Protein AF-A0A5D0R362-F1 (afdb_monomer)

Nearest PDB structures (foldseek):
  8xl2-assembly1_C  TM=5.026E-01  e=6.167E-01  Homo sapiens
  8xl2-assembly1_B  TM=5.026E-01  e=6.167E-01  Homo sapiens
  8xl0-assembly1_E  TM=4.938E-01  e=5.847E-01  Homo sapiens
  8xl0-assembly1_A  TM=4.938E-01  e=5.847E-01  Homo sapiens
  8xl0-assembly1_F  TM=3.243E-01  e=8.964E-01  Homo sapiens

Mean predicted aligned error: 9.36 Å

Organism: NCBI:txid291187

Foldseek 3Di:
DDDDDDDDDDDDPPPPPPPPPPVPVPQPLQAAKWAWDFKFFDPDWDQQVVPVDTGRTCCVRPVAQGGWMWHAHSVQKIKTFTQWDKQWEWEAEPNDTDIDIDTHGDGDMAMWGWDADPVRWIWTDGPNDTWIKHDPDSFKIKTKDKDKHKYFYAYPVRHTPDIDMDMTIIMTMITGD

Radius of gyration: 27.49 Å; Cα contacts (8 Å, |Δi|>4): 373; chains: 1; bounding box: 47×36×114 Å

Structure (mmCIF, N/CA/C/O backbone):
data_AF-A0A5D0R362-F1
#
_entry.id   AF-A0A5D0R362-F1
#
loop_
_atom_site.group_PDB
_atom_site.id
_atom_site.type_symbol
_atom_site.label_atom_id
_atom_site.label_alt_id
_atom_site.label_comp_id
_atom_site.label_asym_id
_atom_site.label_entity_id
_atom_site.label_seq_id
_atom_site.pdbx_PDB_ins_code
_atom_site.Cartn_x
_atom_site.Cartn_y
_atom_site.Cartn_z
_atom_site.occupancy
_atom_site.B_iso_or_equiv
_atom_site.auth_seq_id
_atom_site.auth_comp_id
_atom_site.auth_asym_id
_atom_site.auth_atom_id
_atom_site.pdbx_PDB_model_num
ATOM 1 N N . MET A 1 1 ? -4.034 12.454 86.851 1.00 38.00 1 MET A N 1
ATOM 2 C CA . MET A 1 1 ? -4.979 11.838 85.893 1.00 38.00 1 MET A CA 1
ATOM 3 C C . MET A 1 1 ? -5.547 12.953 85.019 1.00 38.00 1 MET A C 1
ATOM 5 O O . MET A 1 1 ? -6.266 13.801 85.533 1.00 38.00 1 MET A O 1
ATOM 9 N N . ARG A 1 2 ? -5.113 13.051 83.754 1.00 41.38 2 ARG A N 1
ATOM 10 C CA . ARG A 1 2 ? -5.553 14.090 82.803 1.00 41.38 2 ARG A CA 1
ATOM 11 C C . ARG A 1 2 ? -6.920 13.699 82.230 1.00 41.38 2 ARG A C 1
ATOM 13 O O . ARG A 1 2 ? -7.069 12.583 81.747 1.00 41.38 2 ARG A O 1
ATOM 20 N N . LYS A 1 3 ? -7.901 14.602 82.313 1.00 45.12 3 LYS A N 1
ATOM 21 C CA . LYS A 1 3 ? -9.240 14.430 81.733 1.00 45.12 3 LYS A CA 1
ATOM 22 C C . LYS A 1 3 ? -9.184 14.778 80.242 1.00 45.12 3 LYS A C 1
ATOM 24 O O . LYS A 1 3 ? -8.813 15.893 79.893 1.00 45.12 3 LYS A O 1
ATOM 29 N N . ILE A 1 4 ? -9.520 13.808 79.398 1.00 56.78 4 ILE A N 1
ATOM 30 C CA . ILE A 1 4 ? -9.772 13.976 77.963 1.00 56.78 4 ILE A CA 1
ATOM 31 C C . ILE A 1 4 ? -11.167 14.594 77.829 1.00 56.78 4 ILE A C 1
ATOM 33 O O . ILE A 1 4 ? -12.130 14.030 78.345 1.00 56.78 4 ILE A O 1
ATOM 37 N N . VAL A 1 5 ? -11.270 15.753 77.175 1.00 59.88 5 VAL A N 1
ATOM 38 C CA . VAL A 1 5 ? -12.550 16.368 76.798 1.00 59.88 5 VAL A CA 1
ATOM 39 C C . VAL A 1 5 ? -12.654 16.326 75.280 1.00 59.88 5 VAL A C 1
ATOM 41 O O . VAL A 1 5 ? -11.841 16.903 74.564 1.00 59.88 5 VAL A O 1
ATOM 44 N N . LEU A 1 6 ? -13.642 15.556 74.841 1.00 56.44 6 LEU A N 1
ATOM 45 C CA . LEU A 1 6 ? -14.102 15.343 73.479 1.00 56.44 6 LEU A CA 1
ATOM 46 C C . LEU A 1 6 ? -15.090 16.460 73.096 1.00 56.44 6 LEU A C 1
ATOM 48 O O . LEU A 1 6 ? -15.855 16.886 73.961 1.00 56.44 6 LEU A O 1
ATOM 52 N N . SER A 1 7 ? -15.122 16.819 71.805 1.00 53.25 7 SER A N 1
ATOM 53 C CA . SER A 1 7 ? -16.259 17.385 71.042 1.00 53.25 7 SER A CA 1
ATOM 54 C C . SER A 1 7 ? -15.968 18.740 70.380 1.00 53.25 7 SER A C 1
ATOM 56 O O . SER A 1 7 ? -15.733 19.729 71.068 1.00 53.25 7 SER A O 1
ATOM 58 N N . LEU A 1 8 ? -16.053 18.793 69.041 1.00 54.53 8 LEU A N 1
ATOM 59 C CA . LEU A 1 8 ? -17.210 19.348 68.308 1.00 54.53 8 LEU A CA 1
ATOM 60 C C . LEU A 1 8 ? -16.789 19.883 66.913 1.00 54.53 8 LEU A C 1
ATOM 62 O O . LEU A 1 8 ? -16.101 20.888 66.815 1.00 54.53 8 LEU A O 1
ATOM 66 N N . PHE A 1 9 ? -17.281 19.212 65.858 1.00 50.88 9 PHE A N 1
ATOM 67 C CA . PHE A 1 9 ? -17.920 19.823 64.674 1.00 50.88 9 PHE A CA 1
ATOM 68 C C . PHE A 1 9 ? -17.097 20.730 63.732 1.00 50.88 9 PHE A C 1
ATOM 70 O O . PHE A 1 9 ? -16.822 21.879 64.050 1.00 50.88 9 PHE A O 1
ATOM 77 N N . CYS A 1 10 ? -16.866 20.266 62.496 1.00 58.03 10 CYS A N 1
ATOM 78 C CA . CYS A 1 10 ? -17.474 20.891 61.309 1.00 58.03 10 CYS A CA 1
ATOM 79 C C . CYS A 1 10 ? -17.296 19.988 60.072 1.00 58.03 10 CYS A C 1
ATOM 81 O O . CYS A 1 10 ? -16.184 19.787 59.586 1.00 58.03 10 CYS A O 1
ATOM 83 N N . LEU A 1 11 ? -18.409 19.428 59.593 1.00 58.66 11 LEU A N 1
ATOM 84 C CA . LEU A 1 11 ? -18.552 18.824 58.269 1.00 58.66 11 LEU A CA 1
ATOM 85 C C . LEU A 1 11 ? -18.580 19.944 57.223 1.00 58.66 11 LEU A C 1
ATOM 87 O O . LEU A 1 11 ? -19.499 20.753 57.260 1.00 58.66 11 LEU A O 1
ATOM 91 N N . CYS A 1 12 ? -17.677 19.904 56.243 1.00 57.19 12 CYS A N 1
ATOM 92 C CA . CYS A 1 12 ? -17.870 20.549 54.941 1.00 57.19 12 CYS A CA 1
ATOM 93 C C . CYS A 1 12 ? -17.306 19.634 53.843 1.00 57.19 12 CYS A C 1
ATOM 95 O O . CYS A 1 12 ? -16.235 19.879 53.296 1.00 57.19 12 CYS A O 1
ATOM 97 N N . MET A 1 13 ? -18.026 18.550 53.544 1.00 53.19 13 MET A N 1
ATOM 98 C CA . MET A 1 13 ? -17.878 17.824 52.282 1.00 53.19 13 MET A CA 1
ATOM 99 C C . MET A 1 13 ? -18.628 18.629 51.214 1.00 53.19 13 MET A C 1
ATOM 101 O O . MET A 1 13 ? -19.844 18.500 51.079 1.00 53.19 13 MET A O 1
ATOM 105 N N . LEU A 1 14 ? -17.926 19.494 50.484 1.00 57.31 14 LEU A N 1
ATOM 106 C CA . LEU A 1 14 ? -18.438 20.051 49.232 1.00 57.31 14 LEU A CA 1
ATOM 107 C C . LEU A 1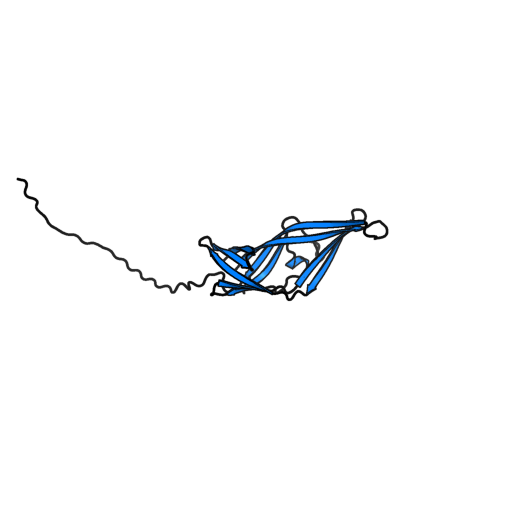 14 ? -18.325 18.959 48.161 1.00 57.31 14 LEU A C 1
ATOM 109 O O . LEU A 1 14 ? -17.336 18.881 47.441 1.00 57.31 14 LEU A O 1
ATOM 113 N N . SER A 1 15 ? -19.327 18.080 48.099 1.00 48.19 15 SER A N 1
ATOM 114 C CA . SER A 1 15 ? -19.536 17.199 46.950 1.00 48.19 15 SER A CA 1
ATOM 115 C C . SER A 1 15 ? -20.151 18.032 45.832 1.00 48.19 15 SER A C 1
ATOM 117 O O . SER A 1 15 ? -21.368 18.196 45.775 1.00 48.19 15 SER A O 1
ATOM 119 N N . CYS A 1 16 ? -19.314 18.578 44.955 1.00 54.69 16 CYS A N 1
ATOM 120 C CA . CYS A 1 16 ? -19.768 19.007 43.641 1.00 54.69 16 CYS A CA 1
ATOM 121 C C . CYS A 1 16 ? -19.910 17.741 42.786 1.00 54.69 16 CYS A C 1
ATOM 123 O O . CYS A 1 16 ? -18.950 17.293 42.167 1.00 54.69 16 CYS A O 1
ATOM 125 N N . SER A 1 17 ? -21.089 17.118 42.831 1.00 56.31 17 SER A N 1
ATOM 126 C CA . SER A 1 17 ? -21.523 16.195 41.781 1.00 56.31 17 SER A CA 1
ATOM 127 C C . SER A 1 17 ? -21.977 17.077 40.623 1.00 56.31 17 SER A C 1
ATOM 129 O O . SER A 1 17 ? -23.099 17.576 40.595 1.00 56.31 17 SER A O 1
ATOM 131 N N . SER A 1 18 ? -21.038 17.365 39.731 1.00 52.97 18 SER A N 1
ATOM 132 C CA . SER A 1 18 ? -21.364 17.706 38.355 1.00 52.97 18 SER A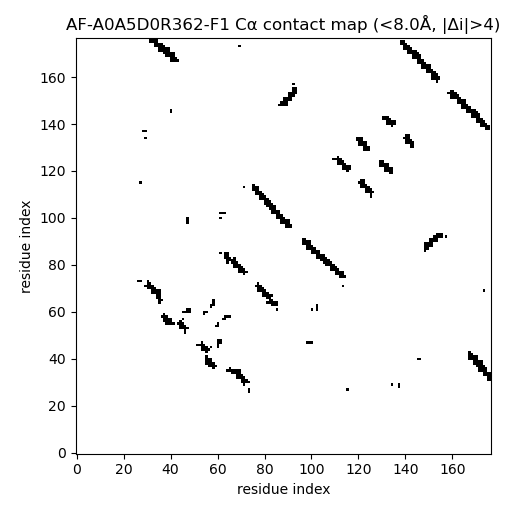 CA 1
ATOM 133 C C . SER A 1 18 ? -21.360 16.381 37.602 1.00 52.97 18 SER A C 1
ATOM 135 O O . SER A 1 18 ? -20.343 16.004 37.027 1.00 52.97 18 SER A O 1
ATOM 137 N N . ASP A 1 19 ? -22.468 15.639 37.702 1.00 52.12 19 ASP A N 1
ATOM 138 C CA . ASP A 1 19 ? -22.806 14.582 36.741 1.00 52.12 19 ASP A CA 1
ATOM 139 C C . ASP A 1 19 ? -23.142 15.275 35.416 1.00 52.12 19 ASP A C 1
ATOM 141 O O . ASP A 1 19 ? -24.302 15.443 35.038 1.00 52.12 19 ASP A O 1
ATOM 145 N N . ASP A 1 20 ? -22.103 15.737 34.726 1.00 56.59 20 ASP A N 1
ATOM 146 C CA . ASP A 1 20 ? -22.187 15.992 33.299 1.00 56.59 20 ASP A CA 1
ATOM 147 C C . ASP A 1 20 ? -22.086 14.625 32.613 1.00 56.59 20 ASP A C 1
ATOM 149 O O . ASP A 1 20 ? -21.040 14.248 32.084 1.00 56.59 20 ASP A O 1
ATOM 153 N N . ASP A 1 21 ? -23.196 13.878 32.628 1.00 52.78 21 ASP A N 1
ATOM 154 C CA . ASP A 1 21 ? -23.459 12.769 31.705 1.00 52.78 21 ASP A CA 1
ATOM 155 C C . ASP A 1 21 ? -23.629 13.358 30.292 1.00 52.78 21 ASP A C 1
ATOM 157 O O . ASP A 1 21 ? -24.689 13.327 29.659 1.00 52.78 21 ASP A O 1
ATOM 161 N N . ALA A 1 22 ? -22.548 13.937 29.771 1.00 55.09 22 ALA A N 1
ATOM 162 C CA . ALA A 1 22 ? -22.325 13.908 28.348 1.00 55.09 22 ALA A CA 1
ATOM 163 C C . ALA A 1 22 ? -22.244 12.424 28.011 1.00 55.09 22 ALA A C 1
ATOM 165 O O . ALA A 1 22 ? -21.352 11.720 28.479 1.00 55.09 22 ALA A O 1
ATOM 166 N N . ASN A 1 23 ? -23.216 11.944 27.244 1.00 48.72 23 ASN A N 1
ATOM 167 C CA . ASN A 1 23 ? -23.171 10.638 26.616 1.00 48.72 23 ASN A CA 1
ATOM 168 C C . ASN A 1 23 ? -21.974 10.657 25.650 1.00 48.72 23 ASN A C 1
ATOM 170 O O . ASN A 1 23 ? -22.120 10.956 24.465 1.00 48.72 23 ASN A O 1
ATOM 174 N N . VAL A 1 24 ? -20.767 10.499 26.198 1.00 57.41 24 VAL A N 1
ATOM 175 C CA . VAL A 1 24 ? -19.538 10.341 25.441 1.00 57.41 24 VAL A CA 1
ATOM 176 C C . VAL A 1 24 ? -19.726 9.010 24.757 1.00 57.41 24 VAL A C 1
ATOM 178 O O . VAL A 1 24 ? -19.754 7.965 25.408 1.00 57.41 24 VAL A O 1
ATOM 181 N N . ASP A 1 25 ? -19.952 9.072 23.451 1.00 56.69 25 ASP A N 1
ATOM 182 C CA . ASP A 1 25 ? -20.007 7.894 22.613 1.00 56.69 25 ASP A CA 1
ATOM 183 C C . ASP A 1 25 ? -18.648 7.200 22.751 1.00 56.69 25 ASP A C 1
ATOM 185 O O . ASP A 1 25 ? -17.644 7.623 22.181 1.00 56.69 25 ASP A O 1
ATOM 189 N N . ASN A 1 26 ? -18.586 6.186 23.618 1.00 64.12 26 ASN A N 1
ATOM 190 C CA . ASN A 1 26 ? -17.357 5.4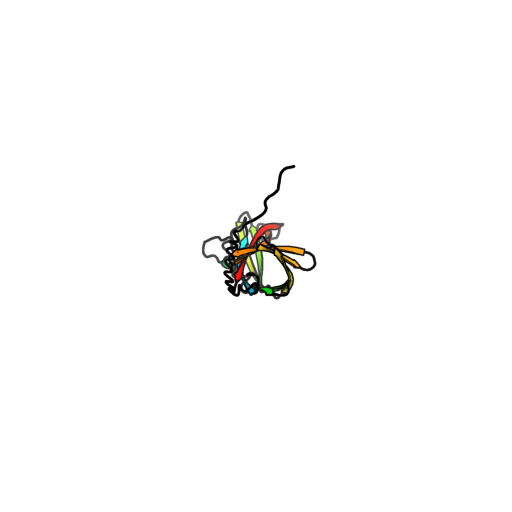70 23.955 1.00 64.12 26 ASN A CA 1
ATOM 191 C C . ASN A 1 26 ? -16.913 4.550 22.808 1.00 64.12 26 ASN A C 1
ATOM 193 O O . ASN A 1 26 ? -16.082 3.669 23.013 1.00 64.12 26 ASN A O 1
ATOM 197 N N . THR A 1 27 ? -17.479 4.709 21.609 1.00 72.75 27 THR A N 1
ATOM 198 C CA . THR A 1 27 ? -17.025 4.025 20.406 1.00 72.75 27 THR A CA 1
ATOM 199 C C . THR A 1 27 ? -15.611 4.491 20.064 1.00 72.75 27 THR A C 1
ATOM 201 O O . THR A 1 27 ? -15.414 5.684 19.810 1.00 72.75 27 THR A O 1
ATOM 204 N N . PRO A 1 28 ? -14.622 3.580 20.018 1.00 80.00 28 PRO A N 1
ATOM 205 C CA . PRO A 1 28 ? -13.292 3.894 19.520 1.00 80.00 28 PRO A CA 1
ATOM 206 C C . PRO A 1 28 ? -13.336 4.673 18.200 1.00 80.00 28 PRO A C 1
ATOM 208 O O . PRO A 1 28 ? -13.982 4.240 17.245 1.00 80.00 28 PRO A O 1
ATOM 211 N N . ALA A 1 29 ? -12.607 5.793 18.120 1.00 85.88 29 ALA A N 1
ATOM 212 C CA . ALA A 1 29 ? -12.569 6.652 16.929 1.00 85.88 29 ALA A CA 1
ATOM 213 C C . ALA A 1 29 ? -12.112 5.909 15.658 1.00 85.88 29 ALA A C 1
ATOM 215 O O . ALA A 1 29 ? -12.421 6.338 14.547 1.00 85.88 29 ALA A O 1
ATOM 216 N N . ILE A 1 30 ? -11.418 4.780 15.824 1.00 91.88 30 ILE A N 1
ATOM 217 C CA . ILE A 1 30 ? -10.969 3.907 14.741 1.00 91.88 30 ILE A CA 1
ATOM 218 C C . ILE A 1 30 ? -12.113 3.144 14.050 1.00 91.88 30 ILE A C 1
ATOM 220 O O . ILE A 1 30 ? -11.988 2.798 12.880 1.00 91.88 30 ILE A O 1
ATOM 224 N N . ILE A 1 31 ? -13.245 2.902 14.724 1.00 94.50 31 ILE A N 1
ATOM 225 C CA . ILE A 1 31 ? -14.370 2.151 14.141 1.00 94.50 31 ILE A CA 1
ATOM 226 C C . ILE A 1 31 ? -14.916 2.894 12.920 1.00 94.50 31 ILE A C 1
ATOM 228 O O . ILE A 1 31 ? -15.199 4.095 12.989 1.00 94.50 31 ILE A O 1
ATOM 232 N N . GLY A 1 32 ? -15.093 2.170 11.815 1.00 95.62 32 GLY A N 1
ATOM 233 C CA . GLY A 1 32 ? -15.601 2.702 10.553 1.00 95.62 32 GLY A CA 1
ATOM 234 C C . GLY A 1 32 ? -14.868 2.161 9.330 1.00 95.62 32 GLY A C 1
ATOM 235 O O . GLY A 1 32 ? -14.053 1.241 9.431 1.00 95.62 32 GLY A O 1
ATOM 236 N N . THR A 1 33 ? -15.179 2.757 8.180 1.00 97.56 33 THR A N 1
ATOM 237 C CA . THR A 1 33 ? -14.549 2.466 6.889 1.00 97.56 33 THR A CA 1
ATOM 238 C C . THR A 1 33 ? -13.510 3.532 6.577 1.00 97.56 33 THR A C 1
ATOM 240 O O . THR A 1 33 ? -13.769 4.729 6.699 1.00 97.56 33 THR A O 1
ATOM 243 N N . TRP A 1 34 ? -12.340 3.083 6.154 1.00 97.88 34 TRP A N 1
ATOM 244 C CA . TRP A 1 34 ? -11.186 3.901 5.827 1.00 97.88 34 TRP A CA 1
ATOM 245 C C . TRP A 1 34 ? -10.779 3.608 4.395 1.00 97.88 34 TRP A C 1
ATOM 247 O O . TRP A 1 34 ? -10.661 2.444 4.029 1.00 97.88 34 TRP A O 1
ATOM 257 N N . VAL A 1 35 ? -10.566 4.639 3.589 1.00 97.81 35 VAL A N 1
ATOM 258 C CA . VAL A 1 35 ? -10.147 4.505 2.188 1.00 97.81 35 VAL A CA 1
ATOM 259 C C . VAL A 1 35 ? -8.723 4.987 2.049 1.00 97.81 35 VAL A C 1
ATOM 261 O O . VAL A 1 35 ? -8.371 6.014 2.635 1.00 97.81 35 VAL A O 1
ATOM 264 N N . ILE A 1 36 ? -7.909 4.260 1.288 1.00 97.44 36 ILE A N 1
ATOM 265 C CA . ILE A 1 36 ? -6.535 4.685 1.037 1.00 97.44 36 ILE A CA 1
ATOM 266 C C . ILE A 1 36 ? -6.534 6.028 0.299 1.00 97.44 36 ILE A C 1
ATOM 268 O O . ILE A 1 36 ? -7.297 6.258 -0.639 1.00 97.44 36 ILE A O 1
ATOM 272 N N . SER A 1 37 ? -5.699 6.944 0.764 1.00 97.31 37 SER A N 1
ATOM 273 C CA . SER A 1 37 ? -5.502 8.253 0.145 1.00 97.31 37 SER A CA 1
ATOM 274 C C . SER A 1 37 ? -4.080 8.437 -0.362 1.00 97.31 37 SER A C 1
ATOM 276 O O . SER A 1 37 ? -3.870 9.201 -1.303 1.00 97.31 37 SER A O 1
ATOM 278 N N . GLN A 1 38 ? -3.109 7.768 0.264 1.00 97.69 38 GLN A N 1
ATOM 279 C CA . GLN A 1 38 ? -1.704 7.833 -0.120 1.00 97.69 38 GLN A CA 1
ATOM 280 C C . GLN A 1 38 ? -1.028 6.486 0.109 1.00 97.69 38 GLN A C 1
ATOM 282 O O . GLN A 1 38 ? -1.328 5.795 1.084 1.00 97.69 38 GLN A O 1
ATOM 287 N N . PHE A 1 39 ? -0.071 6.178 -0.755 1.00 97.81 39 PHE A N 1
ATOM 288 C CA . PHE A 1 39 ? 0.916 5.123 -0.572 1.00 97.81 39 PHE A CA 1
ATOM 289 C C . PHE A 1 39 ? 2.263 5.797 -0.792 1.00 97.81 39 PHE A C 1
ATOM 291 O O . PHE A 1 39 ? 2.689 5.986 -1.927 1.00 97.81 39 PHE A O 1
ATOM 298 N N . ASN A 1 40 ? 2.906 6.197 0.300 1.00 97.94 40 ASN A N 1
ATOM 299 C CA . ASN A 1 40 ? 4.159 6.937 0.258 1.00 97.94 40 ASN A CA 1
ATOM 300 C C . ASN A 1 40 ? 5.343 5.982 0.392 1.00 97.94 40 ASN A C 1
ATOM 302 O O . ASN A 1 40 ? 5.443 5.295 1.407 1.00 97.94 40 ASN A O 1
ATOM 306 N N . VAL A 1 41 ? 6.245 5.978 -0.584 1.00 97.25 41 VAL A N 1
ATOM 307 C CA . VAL A 1 41 ? 7.573 5.355 -0.468 1.00 97.25 41 VAL A CA 1
ATOM 308 C C . VAL A 1 41 ? 8.566 6.340 0.160 1.00 97.25 41 VAL A C 1
ATOM 310 O O . VAL A 1 41 ? 8.452 7.552 -0.030 1.00 97.25 41 VAL A O 1
ATOM 313 N N . GLU A 1 42 ? 9.504 5.868 0.980 1.00 92.75 42 GLU A N 1
ATOM 314 C CA . GLU A 1 42 ? 10.371 6.778 1.748 1.00 92.75 42 GLU A CA 1
ATOM 315 C C . GLU A 1 42 ? 11.599 7.274 0.975 1.00 92.75 42 GLU A C 1
ATOM 317 O O . GLU A 1 42 ? 11.955 8.447 1.092 1.00 92.75 42 GLU A O 1
ATOM 322 N N . ASN A 1 43 ? 12.245 6.405 0.191 1.00 88.88 43 ASN A N 1
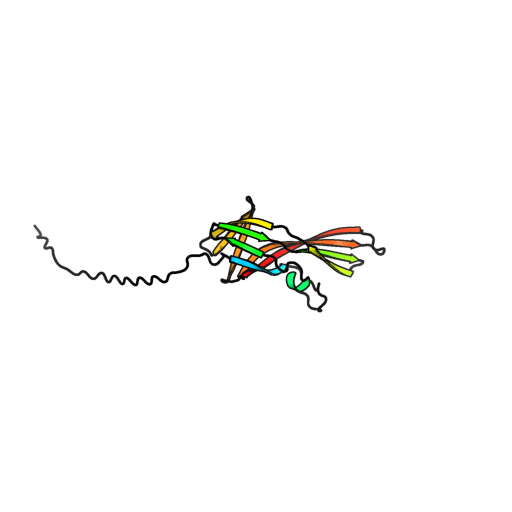ATOM 323 C CA . ASN A 1 43 ? 13.549 6.705 -0.423 1.00 88.88 43 ASN A CA 1
ATOM 324 C C . ASN A 1 43 ? 13.508 6.937 -1.937 1.00 88.88 43 ASN A C 1
ATOM 326 O O . ASN A 1 43 ? 14.517 7.357 -2.502 1.00 88.88 43 ASN A O 1
ATOM 330 N N . ASP A 1 44 ? 12.357 6.707 -2.566 1.00 91.50 44 ASP A N 1
ATOM 331 C CA . ASP A 1 44 ? 12.171 6.840 -4.006 1.00 91.50 44 ASP A CA 1
ATOM 332 C C . ASP A 1 44 ? 11.064 7.857 -4.311 1.00 91.50 44 ASP A C 1
ATOM 334 O O . ASP A 1 44 ? 10.110 8.023 -3.546 1.00 91.50 44 ASP A O 1
ATOM 338 N N . ALA A 1 45 ? 11.188 8.535 -5.446 1.00 94.50 45 ALA A N 1
ATOM 339 C CA . ALA A 1 45 ? 10.137 9.352 -6.031 1.00 94.50 45 ALA A CA 1
ATOM 340 C C . ALA A 1 45 ? 10.057 9.027 -7.522 1.00 94.50 45 ALA A C 1
ATOM 342 O O . ALA A 1 45 ? 11.074 8.750 -8.159 1.00 94.50 45 ALA A O 1
ATOM 343 N N . PHE A 1 46 ? 8.846 9.040 -8.063 1.00 94.69 46 PHE A N 1
ATOM 344 C CA . PHE A 1 46 ? 8.574 8.661 -9.441 1.00 94.69 46 PHE A CA 1
ATOM 345 C C . PHE A 1 46 ? 7.692 9.723 -10.095 1.00 94.69 46 PHE A C 1
ATOM 347 O O . PHE A 1 46 ? 6.873 10.331 -9.414 1.00 94.69 46 PHE A O 1
ATOM 354 N N . ASP A 1 47 ? 7.859 9.932 -11.398 1.00 95.75 47 ASP A N 1
ATOM 355 C CA . ASP A 1 47 ? 6.931 10.684 -12.257 1.00 95.75 47 ASP A CA 1
ATOM 356 C C . ASP A 1 47 ? 6.246 9.674 -13.190 1.00 95.75 47 ASP A C 1
ATOM 358 O O . ASP A 1 47 ? 6.604 9.521 -14.361 1.00 95.75 47 ASP A O 1
ATOM 362 N N . LEU A 1 48 ? 5.341 8.858 -12.636 1.00 95.69 48 LEU A N 1
ATOM 363 C CA . LEU A 1 48 ? 4.712 7.770 -13.404 1.00 95.69 48 LEU A CA 1
ATOM 364 C C . LEU A 1 48 ? 3.618 8.311 -14.332 1.00 95.69 48 LEU A C 1
ATOM 366 O O . LEU A 1 48 ? 3.401 7.783 -15.428 1.00 95.69 48 LEU A O 1
ATOM 370 N N . ASN A 1 49 ? 2.944 9.389 -13.929 1.00 96.00 49 ASN A N 1
ATOM 371 C CA . ASN A 1 49 ? 1.892 10.021 -14.723 1.00 96.00 49 ASN A CA 1
ATOM 372 C C . ASN A 1 49 ? 2.439 10.974 -15.812 1.00 96.00 49 ASN A C 1
ATOM 374 O O . ASN A 1 49 ? 1.661 11.406 -16.668 1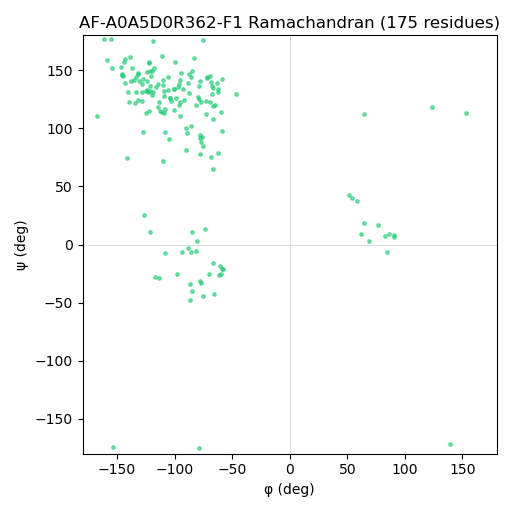.00 96.00 49 ASN A O 1
ATOM 378 N N . ASN A 1 50 ? 3.756 11.216 -15.851 1.00 94.44 50 ASN A N 1
ATOM 379 C CA . ASN A 1 50 ? 4.459 12.083 -16.801 1.00 94.44 50 ASN A CA 1
ATOM 380 C C . ASN A 1 50 ? 3.963 13.540 -16.778 1.00 94.44 50 ASN A C 1
ATOM 382 O O . ASN A 1 50 ? 3.860 14.187 -17.830 1.00 94.44 50 ASN A O 1
ATOM 386 N N . ASP A 1 51 ? 3.627 14.062 -15.597 1.00 96.50 51 ASP A N 1
ATOM 387 C CA . ASP A 1 51 ? 3.227 15.460 -15.419 1.00 96.50 51 ASP A CA 1
ATOM 388 C C . ASP A 1 51 ? 4.422 16.416 -15.223 1.00 96.50 51 ASP A C 1
ATOM 390 O O . ASP A 1 51 ? 4.257 17.643 -15.263 1.00 96.50 51 ASP A O 1
ATOM 394 N N . GLY A 1 52 ? 5.634 15.861 -15.109 1.00 95.75 52 GLY A N 1
ATOM 395 C CA . GLY A 1 52 ? 6.888 16.587 -14.940 1.00 95.75 52 GLY A CA 1
ATOM 396 C C . GLY A 1 52 ? 7.272 16.840 -13.482 1.00 95.75 52 GLY A C 1
ATOM 397 O O . GLY A 1 52 ? 8.235 17.576 -13.243 1.00 95.75 52 GLY A O 1
ATOM 398 N N . THR A 1 53 ? 6.534 16.282 -12.519 1.00 96.25 53 THR A N 1
ATOM 399 C CA . THR A 1 53 ? 6.807 16.387 -11.085 1.00 96.25 53 THR A CA 1
ATOM 400 C C . THR A 1 53 ? 6.905 15.003 -10.461 1.00 96.25 53 THR A C 1
ATOM 402 O O . THR A 1 53 ? 5.913 14.306 -10.314 1.00 96.25 53 THR A O 1
ATOM 405 N N . GLU A 1 54 ? 8.097 14.633 -10.000 1.00 96.31 54 GLU A N 1
ATOM 406 C CA . GLU A 1 54 ? 8.257 13.400 -9.231 1.00 96.31 54 GLU A CA 1
ATOM 407 C C . GLU A 1 54 ? 7.575 13.515 -7.857 1.00 96.31 54 GLU A C 1
ATOM 409 O O . GLU A 1 54 ? 7.679 14.534 -7.162 1.00 96.31 54 GLU A O 1
ATOM 414 N N . SER A 1 55 ? 6.922 12.435 -7.436 1.00 97.31 55 SER A N 1
ATOM 415 C CA . SER A 1 55 ? 6.295 12.297 -6.125 1.00 97.31 55 SER A CA 1
ATOM 416 C C . SER A 1 55 ? 6.584 10.922 -5.543 1.00 97.31 55 SER A C 1
ATOM 418 O O . SER A 1 55 ? 6.763 9.933 -6.251 1.00 97.31 55 SER A O 1
ATOM 420 N N . ASN A 1 56 ? 6.595 10.844 -4.220 1.00 97.44 56 ASN A N 1
ATOM 421 C CA . ASN A 1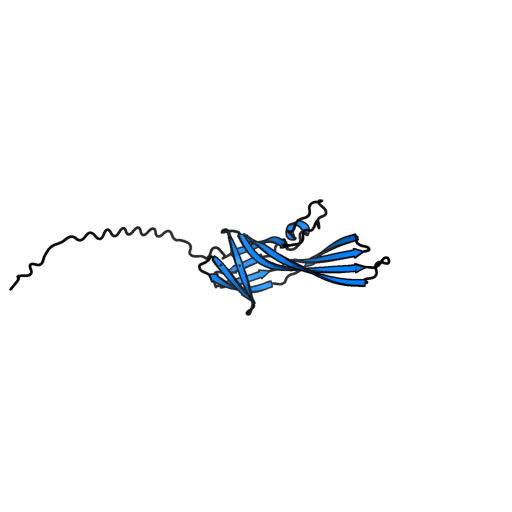 56 ? 6.722 9.580 -3.512 1.00 97.44 56 ASN A CA 1
ATOM 422 C C . ASN A 1 56 ? 5.366 8.904 -3.242 1.00 97.44 56 ASN A C 1
ATOM 424 O O . ASN A 1 56 ? 5.329 7.804 -2.697 1.00 97.44 56 ASN A O 1
ATOM 428 N N . ASN A 1 57 ? 4.251 9.545 -3.606 1.00 97.75 57 ASN A N 1
ATOM 429 C CA . ASN A 1 57 ? 2.912 8.995 -3.432 1.00 97.75 57 ASN A CA 1
ATOM 430 C C . ASN A 1 57 ? 2.468 8.194 -4.664 1.00 97.75 57 ASN A C 1
ATOM 432 O O . ASN A 1 57 ? 1.948 8.749 -5.633 1.00 97.75 57 ASN A O 1
ATOM 436 N N . LEU A 1 58 ? 2.560 6.869 -4.586 1.00 97.56 58 LEU A N 1
ATOM 437 C CA . LEU A 1 58 ? 2.204 5.969 -5.682 1.00 97.56 58 LEU A CA 1
ATOM 438 C C . LEU A 1 58 ? 0.730 6.072 -6.095 1.00 97.56 58 LEU A C 1
ATOM 440 O O . LEU A 1 58 ? 0.417 5.834 -7.259 1.00 97.56 58 LEU A O 1
ATOM 444 N N . VAL A 1 59 ? -0.179 6.474 -5.198 1.00 97.31 59 VAL A N 1
ATOM 445 C CA . VAL A 1 59 ? -1.601 6.669 -5.540 1.00 97.31 59 VAL A CA 1
ATOM 446 C C . VAL A 1 59 ? -1.776 7.827 -6.526 1.00 97.31 59 VAL A C 1
ATOM 448 O O . VAL A 1 59 ? -2.549 7.707 -7.474 1.00 97.31 59 VAL A O 1
ATOM 451 N N . SER A 1 60 ? -1.063 8.946 -6.330 1.00 96.94 60 SER A N 1
ATOM 452 C CA . SER A 1 60 ? -1.136 10.088 -7.257 1.00 96.94 60 SER A CA 1
ATOM 453 C C . SER A 1 60 ? -0.338 9.855 -8.535 1.00 96.94 60 SER A C 1
ATOM 455 O O . SER A 1 60 ? -0.751 10.319 -9.596 1.00 96.94 60 SER A O 1
ATOM 457 N N . GLU A 1 61 ? 0.770 9.121 -8.436 1.00 97.56 61 GLU A N 1
ATOM 458 C CA . GLU A 1 61 ? 1.648 8.854 -9.574 1.00 97.56 61 GLU A CA 1
ATOM 459 C C . GLU A 1 61 ? 1.080 7.815 -10.534 1.00 97.56 61 GLU A C 1
ATOM 461 O O . GLU A 1 61 ? 1.093 8.011 -11.744 1.00 97.56 61 GLU A O 1
ATOM 466 N N . SER A 1 62 ? 0.537 6.714 -10.020 1.00 96.62 62 SER A N 1
ATOM 467 C CA . SER A 1 62 ? 0.066 5.611 -10.867 1.00 96.62 62 SER A CA 1
ATOM 468 C C . SER A 1 62 ? -1.440 5.637 -11.128 1.00 96.62 62 SER A C 1
ATOM 470 O O . SER A 1 62 ? -1.920 5.066 -12.106 1.00 96.62 62 SER A O 1
ATOM 472 N N . GLY A 1 63 ? -2.214 6.251 -10.228 1.00 95.50 63 GLY A N 1
ATOM 473 C CA . GLY A 1 63 ? -3.661 6.069 -10.183 1.00 95.50 63 GLY A CA 1
ATOM 474 C C . GLY A 1 63 ? -4.101 4.664 -9.747 1.00 95.50 63 GLY A C 1
ATOM 475 O O . GLY A 1 63 ? -5.309 4.419 -9.712 1.00 95.50 63 GLY A O 1
ATOM 476 N N . CYS A 1 64 ? -3.179 3.763 -9.395 1.00 96.19 64 CYS A N 1
ATOM 477 C CA . CYS A 1 64 ? -3.491 2.486 -8.765 1.00 96.19 64 CYS A CA 1
ATOM 478 C C . CYS A 1 64 ? -3.858 2.683 -7.280 1.00 96.19 64 CYS A C 1
ATOM 480 O O . CYS A 1 64 ? -3.835 3.791 -6.737 1.00 96.19 64 CYS A O 1
ATOM 482 N N . TYR A 1 65 ? -4.242 1.586 -6.634 1.00 95.94 65 TYR A N 1
ATOM 483 C CA . TYR A 1 65 ? -4.731 1.482 -5.255 1.00 95.94 65 TYR A CA 1
ATOM 484 C C . TYR A 1 65 ? -6.030 2.264 -4.982 1.00 95.94 65 TYR A C 1
ATOM 486 O O . TYR A 1 65 ? -6.476 2.401 -3.846 1.00 95.94 65 TYR A O 1
ATOM 494 N N . GLN A 1 66 ? -6.696 2.798 -6.010 1.00 92.12 66 GLN A N 1
ATOM 495 C CA . GLN A 1 66 ? -7.928 3.558 -5.815 1.00 92.12 66 GLN A CA 1
ATOM 496 C C . GLN A 1 66 ? -9.068 2.668 -5.314 1.00 92.12 66 GLN A C 1
ATOM 498 O O . GLN A 1 66 ? -9.407 1.644 -5.909 1.00 92.12 66 GLN A O 1
ATOM 503 N N . GLY A 1 67 ? -9.723 3.117 -4.244 1.00 90.50 67 GLY A N 1
ATOM 504 C CA . GLY A 1 67 ? -10.892 2.441 -3.687 1.00 90.50 67 GLY A CA 1
ATOM 505 C C . GLY A 1 67 ? -10.569 1.280 -2.750 1.00 90.50 67 GLY A C 1
ATOM 506 O O . GLY A 1 67 ? -11.502 0.610 -2.313 1.00 90.50 67 GLY A O 1
ATOM 507 N N . GLU A 1 68 ? -9.301 1.061 -2.398 1.00 96.50 68 GLU A N 1
ATOM 508 C CA . GLU A 1 68 ? -8.961 0.124 -1.331 1.00 96.50 68 GLU A CA 1
ATOM 509 C C . GLU A 1 68 ? -9.519 0.590 0.004 1.00 96.50 68 GLU A C 1
ATOM 511 O O . GLU A 1 68 ? -9.471 1.778 0.349 1.00 96.50 68 GLU A O 1
ATOM 516 N N . THR A 1 69 ? -10.033 -0.366 0.773 1.00 97.38 69 THR A N 1
ATOM 517 C CA . THR A 1 69 ? -10.713 -0.076 2.033 1.00 97.38 69 THR A CA 1
ATOM 518 C C . THR A 1 69 ? -10.154 -0.885 3.181 1.00 97.38 69 THR A C 1
ATOM 520 O O . THR A 1 69 ? -9.905 -2.078 3.037 1.00 97.38 69 THR A O 1
ATOM 523 N N . MET A 1 70 ? -10.075 -0.266 4.352 1.00 97.19 70 MET A N 1
ATOM 524 C CA . MET A 1 70 ? -9.854 -0.920 5.632 1.00 97.19 70 MET A CA 1
ATOM 525 C C . MET A 1 70 ? -11.049 -0.641 6.547 1.00 97.19 70 MET A C 1
ATOM 527 O O . MET A 1 70 ? -11.468 0.502 6.706 1.00 97.19 70 MET A O 1
ATOM 531 N N . ILE A 1 71 ? -11.626 -1.681 7.138 1.00 97.44 71 ILE A N 1
ATOM 532 C CA . ILE A 1 71 ? -12.827 -1.600 7.971 1.00 97.44 71 ILE A CA 1
ATOM 533 C C . ILE A 1 71 ? -12.487 -2.077 9.377 1.00 97.44 71 ILE A C 1
ATOM 535 O O . ILE A 1 71 ? -11.943 -3.166 9.543 1.00 97.44 71 ILE A O 1
ATOM 539 N N . PHE A 1 72 ? -12.873 -1.296 10.385 1.00 96.94 72 PHE A N 1
ATOM 540 C CA . PHE A 1 72 ? -12.785 -1.671 11.796 1.00 96.94 72 PHE A CA 1
ATOM 541 C C . PHE A 1 72 ? -14.185 -1.788 12.393 1.00 96.94 72 PHE A C 1
ATOM 543 O O . PHE A 1 72 ? -14.928 -0.809 12.465 1.00 96.94 72 PHE A O 1
ATOM 550 N N . ASN A 1 73 ? -14.535 -2.986 12.857 1.00 96.94 73 ASN A N 1
ATOM 551 C CA . ASN A 1 73 ? -15.809 -3.286 13.500 1.00 96.94 73 ASN A CA 1
ATOM 552 C C . ASN A 1 73 ? -15.703 -3.174 15.025 1.00 96.94 73 ASN A C 1
ATOM 554 O O . ASN A 1 73 ? -14.693 -3.544 15.622 1.00 96.94 73 ASN A O 1
ATOM 558 N N . ALA A 1 74 ? -16.795 -2.770 15.678 1.00 94.94 74 ALA A N 1
ATOM 559 C CA . ALA A 1 74 ? -16.862 -2.586 17.132 1.00 94.94 74 ALA A CA 1
ATOM 560 C C . ALA A 1 74 ? -16.589 -3.855 17.965 1.00 94.94 74 ALA A C 1
ATOM 562 O O . ALA A 1 74 ? -16.291 -3.765 19.150 1.00 94.94 74 ALA A O 1
ATOM 563 N N . ASN A 1 75 ? -16.689 -5.040 17.360 1.00 94.31 75 ASN A N 1
ATOM 564 C CA . ASN A 1 75 ? -16.427 -6.324 18.014 1.00 94.31 75 ASN A CA 1
ATOM 565 C C . ASN A 1 75 ? -14.935 -6.723 18.017 1.00 94.31 75 ASN A C 1
ATOM 567 O O . ASN A 1 75 ? -14.633 -7.879 18.308 1.00 94.31 75 ASN A O 1
ATOM 571 N N . GLY A 1 76 ? -14.020 -5.815 17.654 1.00 94.50 76 GLY A N 1
ATOM 572 C CA . GLY A 1 76 ? -12.580 -6.093 17.586 1.00 94.50 76 GLY A CA 1
ATOM 573 C C . GLY A 1 76 ? -12.155 -6.894 16.352 1.00 94.50 76 GLY A C 1
ATOM 574 O O . GLY A 1 76 ? -11.072 -7.471 16.336 1.00 94.50 76 GLY A O 1
ATOM 575 N N . THR A 1 77 ? -13.000 -6.960 15.320 1.00 97.25 77 THR A N 1
ATOM 576 C CA . THR A 1 77 ? -12.656 -7.546 14.013 1.00 97.25 77 THR A CA 1
ATOM 577 C C . THR A 1 77 ? -12.568 -6.464 12.950 1.00 97.25 77 THR A C 1
ATOM 579 O O . THR A 1 77 ? -13.092 -5.364 13.127 1.00 97.25 77 THR A O 1
ATOM 582 N N . GLY A 1 78 ? -11.930 -6.763 11.831 1.00 97.25 78 GLY A N 1
ATOM 583 C CA . GLY A 1 78 ? -11.845 -5.867 10.693 1.00 97.25 78 GLY A CA 1
ATOM 584 C C . GLY A 1 78 ? -11.478 -6.603 9.418 1.00 97.25 78 GLY A C 1
ATOM 585 O O . GLY A 1 78 ? -11.245 -7.814 9.431 1.00 97.25 78 GLY A O 1
ATOM 586 N N . SER A 1 79 ? -11.452 -5.864 8.318 1.00 97.12 79 SER A N 1
ATOM 587 C CA . SER A 1 79 ? -11.045 -6.384 7.018 1.00 97.12 79 SER A CA 1
ATOM 588 C C . SER A 1 79 ? -10.324 -5.320 6.208 1.00 97.12 79 SER A C 1
ATOM 590 O O . SER A 1 79 ? -10.682 -4.147 6.277 1.00 97.12 79 SER A O 1
ATOM 592 N N . ILE A 1 80 ? -9.339 -5.726 5.417 1.00 96.25 80 ILE A N 1
ATOM 593 C CA . ILE A 1 80 ? -8.762 -4.910 4.347 1.00 96.25 80 ILE A CA 1
ATOM 594 C C . ILE A 1 80 ? -9.158 -5.517 3.001 1.00 96.25 80 ILE A C 1
ATOM 596 O O . ILE A 1 80 ? -9.223 -6.740 2.873 1.00 96.25 80 ILE A O 1
ATOM 600 N N . THR A 1 81 ? -9.456 -4.669 2.026 1.00 97.00 81 THR A N 1
ATOM 601 C CA . THR A 1 81 ? -9.811 -5.054 0.660 1.00 97.00 81 THR A CA 1
ATOM 602 C C . THR A 1 81 ? -8.936 -4.273 -0.298 1.00 97.00 81 THR A C 1
ATOM 604 O O . THR A 1 81 ? -8.951 -3.039 -0.266 1.00 97.00 81 THR A O 1
ATOM 607 N N . TYR A 1 82 ? -8.221 -5.008 -1.138 1.00 96.06 82 TYR A N 1
ATOM 608 C CA . TYR A 1 82 ? -7.399 -4.486 -2.216 1.00 96.06 82 TYR A CA 1
ATOM 609 C C . TYR A 1 82 ? -8.216 -4.509 -3.511 1.00 96.06 82 TYR A C 1
ATOM 611 O O . TYR A 1 82 ? -9.024 -5.419 -3.715 1.00 96.06 82 TYR A O 1
ATOM 619 N N . THR A 1 83 ? -8.065 -3.477 -4.339 1.00 95.38 83 THR A N 1
ATOM 620 C CA . THR A 1 83 ? -8.791 -3.311 -5.616 1.00 95.38 83 THR A CA 1
ATOM 621 C C . THR A 1 83 ? -7.857 -3.390 -6.816 1.00 95.38 83 THR A C 1
ATOM 623 O O . THR A 1 83 ? -8.255 -3.792 -7.914 1.00 95.38 83 THR A O 1
ATOM 626 N N . THR A 1 84 ? -6.604 -2.995 -6.619 1.00 96.69 84 THR A N 1
ATOM 627 C CA . THR A 1 84 ? -5.567 -3.024 -7.641 1.00 96.69 84 THR A CA 1
ATOM 628 C C . THR A 1 84 ? -4.205 -3.135 -6.985 1.00 96.69 84 THR A C 1
ATOM 630 O O . THR A 1 84 ? -4.023 -2.576 -5.911 1.00 96.69 84 THR A O 1
ATOM 633 N N . ASP A 1 85 ? -3.247 -3.722 -7.682 1.00 94.62 85 ASP A N 1
ATOM 634 C CA . ASP A 1 85 ? -1.835 -3.681 -7.320 1.00 94.62 85 ASP A CA 1
ATOM 635 C C . ASP A 1 85 ? -1.018 -2.984 -8.418 1.00 94.62 85 ASP A C 1
ATOM 637 O O . ASP A 1 85 ? -1.418 -2.980 -9.585 1.00 94.62 85 ASP A O 1
ATOM 641 N N . LEU A 1 86 ? 0.101 -2.365 -8.048 1.00 96.50 86 LEU A N 1
ATOM 642 C CA . LEU A 1 86 ? 1.008 -1.701 -8.983 1.00 96.50 86 LEU A CA 1
ATOM 643 C C . LEU A 1 86 ? 2.133 -2.661 -9.369 1.00 96.50 86 LEU A C 1
ATOM 645 O O . LEU A 1 86 ? 3.037 -2.914 -8.577 1.00 96.50 86 LEU A O 1
ATOM 649 N N . GLU A 1 87 ? 2.143 -3.114 -10.619 1.00 95.62 87 GLU A N 1
ATOM 650 C CA . GLU A 1 87 ? 3.303 -3.800 -11.181 1.00 95.62 87 GLU A CA 1
ATOM 651 C C . GLU A 1 87 ? 4.232 -2.757 -11.809 1.00 95.62 87 GLU A C 1
ATOM 653 O O . GLU A 1 87 ? 4.017 -2.325 -12.939 1.00 95.62 87 GLU A O 1
ATOM 658 N N . LEU A 1 88 ? 5.243 -2.310 -11.059 1.00 96.31 88 LEU A N 1
ATOM 659 C CA . LEU A 1 88 ? 6.268 -1.371 -11.526 1.00 96.31 88 LEU A CA 1
ATOM 660 C C . LEU A 1 88 ? 7.516 -2.133 -11.980 1.00 96.31 88 LEU A C 1
ATOM 662 O O . LEU A 1 88 ? 7.972 -3.047 -11.308 1.00 96.31 88 LEU A O 1
ATOM 666 N N . THR A 1 89 ? 8.118 -1.730 -13.094 1.00 95.38 89 THR A N 1
ATOM 667 C CA . THR A 1 89 ? 9.435 -2.216 -13.524 1.00 95.38 89 THR A CA 1
ATOM 668 C C . THR A 1 89 ? 10.313 -1.050 -13.945 1.00 95.38 89 THR A C 1
ATOM 670 O O . THR A 1 89 ? 9.910 -0.220 -14.763 1.00 95.38 89 THR A O 1
ATOM 673 N N . LEU A 1 90 ? 11.542 -1.021 -13.430 1.00 95.19 90 LEU A N 1
ATOM 674 C CA . LEU A 1 90 ? 12.596 -0.139 -13.913 1.00 95.19 90 LEU A CA 1
ATOM 675 C C . LEU A 1 90 ? 13.466 -0.901 -14.915 1.00 95.19 90 LEU A C 1
ATOM 677 O O . LEU A 1 90 ? 14.092 -1.894 -14.565 1.00 95.19 90 LEU A O 1
ATOM 681 N N . THR A 1 91 ? 13.552 -0.431 -16.154 1.00 96.06 91 THR A N 1
ATOM 682 C CA . THR A 1 91 ? 14.513 -0.948 -17.136 1.00 96.06 91 THR A CA 1
ATOM 683 C C . THR A 1 91 ? 15.726 -0.030 -17.207 1.00 96.06 91 THR A C 1
ATOM 685 O O . THR A 1 91 ? 15.580 1.165 -17.456 1.00 96.06 91 THR A O 1
ATOM 688 N N . ASN A 1 92 ? 16.924 -0.588 -17.037 1.00 94.25 92 ASN A N 1
ATOM 689 C CA . ASN A 1 92 ? 18.188 0.112 -17.232 1.00 94.25 92 ASN A CA 1
ATOM 690 C C . ASN A 1 92 ? 18.890 -0.418 -18.492 1.00 94.25 92 ASN A C 1
ATOM 692 O O . ASN A 1 92 ? 19.319 -1.574 -18.545 1.00 94.25 92 ASN A O 1
ATOM 696 N N . SER A 1 93 ? 19.011 0.436 -19.511 1.00 93.44 93 SER A N 1
ATOM 697 C CA . SER A 1 93 ? 19.754 0.156 -20.742 1.00 93.44 93 SER A CA 1
ATOM 698 C C . SER A 1 93 ? 20.840 1.203 -20.932 1.00 93.44 93 SER A C 1
ATOM 700 O O . SER A 1 93 ? 20.547 2.375 -21.154 1.00 93.44 93 SER A O 1
ATOM 702 N N . ASN A 1 94 ? 22.110 0.798 -20.871 1.00 87.69 94 ASN A N 1
ATOM 703 C CA . ASN A 1 94 ? 23.253 1.700 -21.072 1.00 87.69 94 ASN A CA 1
ATOM 704 C C . ASN A 1 94 ? 23.205 2.973 -20.191 1.00 87.69 94 ASN A C 1
ATOM 706 O O . ASN A 1 94 ? 23.511 4.066 -20.671 1.00 87.69 94 ASN A O 1
ATOM 710 N N . ASN A 1 95 ? 22.838 2.834 -18.910 1.00 85.00 95 ASN A N 1
ATOM 711 C CA . ASN A 1 95 ? 22.635 3.930 -17.946 1.00 85.00 95 ASN A CA 1
ATOM 712 C C . ASN A 1 95 ? 21.473 4.882 -18.283 1.00 85.00 95 ASN A C 1
ATOM 714 O O . ASN A 1 95 ? 21.434 6.005 -17.781 1.00 85.00 95 ASN A O 1
ATOM 718 N N . VAL A 1 96 ? 20.544 4.455 -19.137 1.00 89.31 96 VAL A N 1
ATOM 719 C CA . VAL A 1 96 ? 19.256 5.118 -19.336 1.00 89.31 96 VAL A CA 1
ATOM 720 C C . VAL A 1 96 ? 18.202 4.311 -18.600 1.00 89.31 96 VAL A C 1
ATOM 722 O O . VAL A 1 96 ? 18.047 3.114 -18.844 1.00 89.31 96 VAL A O 1
ATOM 725 N N . GLU A 1 97 ? 17.502 4.984 -17.700 1.00 90.81 97 GLU A N 1
ATOM 726 C CA . GLU A 1 97 ? 16.444 4.420 -16.875 1.00 90.81 97 GLU A CA 1
ATOM 727 C C . GLU A 1 97 ? 15.083 4.714 -17.501 1.00 90.81 97 GLU A C 1
ATOM 729 O O . GLU A 1 97 ? 14.827 5.806 -18.010 1.00 90.81 97 GLU A O 1
ATOM 734 N N . THR A 1 98 ? 14.218 3.709 -17.543 1.00 92.38 98 THR A N 1
ATOM 735 C CA . THR A 1 98 ? 12.854 3.832 -18.058 1.00 92.38 98 THR A CA 1
ATOM 736 C C . THR A 1 98 ? 11.918 3.044 -17.165 1.00 92.38 98 THR A C 1
ATOM 738 O O . THR A 1 98 ? 12.096 1.839 -16.990 1.00 92.38 98 THR A O 1
ATOM 741 N N . PHE A 1 99 ? 10.919 3.726 -16.617 1.00 92.38 99 PHE A N 1
ATOM 742 C CA . PHE A 1 99 ? 9.868 3.101 -15.828 1.00 92.38 99 PHE A CA 1
ATOM 743 C C . PHE A 1 99 ? 8.723 2.650 -16.733 1.00 92.38 99 PHE A C 1
ATOM 745 O O . PHE A 1 99 ? 8.313 3.358 -17.653 1.00 92.38 99 PHE A O 1
ATOM 752 N N . SER A 1 100 ? 8.189 1.471 -16.448 1.00 94.31 100 SER A N 1
ATOM 753 C CA . SER A 1 100 ? 6.923 0.985 -16.987 1.00 94.31 100 SER A CA 1
ATOM 754 C C . SER A 1 100 ? 6.086 0.460 -15.840 1.00 94.31 100 SER A C 1
ATOM 756 O O . SER A 1 100 ? 6.634 -0.198 -14.955 1.00 94.31 100 SER A O 1
ATOM 758 N N . PHE A 1 101 ? 4.782 0.711 -15.863 1.00 96.44 101 PHE A N 1
ATOM 759 C CA . PHE A 1 101 ? 3.895 0.198 -14.833 1.00 96.44 101 PHE A CA 1
ATOM 760 C C . PHE A 1 101 ? 2.524 -0.200 -15.373 1.00 96.44 101 PHE A C 1
ATOM 762 O O . PHE A 1 101 ? 2.083 0.304 -16.409 1.00 96.44 101 PHE A O 1
ATOM 769 N N . GLU A 1 102 ? 1.850 -1.078 -14.638 1.00 96.75 102 GLU A N 1
ATOM 770 C CA . GLU A 1 102 ? 0.462 -1.469 -14.868 1.00 96.75 102 GLU A CA 1
ATOM 771 C C . GLU A 1 102 ? -0.298 -1.551 -13.535 1.00 96.75 102 GLU A C 1
ATOM 773 O O . GLU A 1 102 ? 0.243 -2.013 -12.531 1.00 96.75 102 GLU A O 1
ATOM 778 N N . CYS A 1 103 ? -1.563 -1.110 -13.521 1.00 97.06 103 CYS A N 1
AT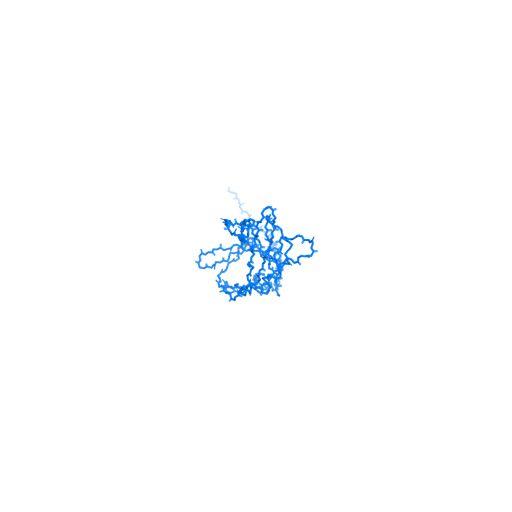OM 779 C CA . CYS A 1 103 ? -2.473 -1.403 -12.414 1.00 97.06 103 CYS A CA 1
ATOM 780 C C . CYS A 1 103 ? -3.135 -2.758 -12.667 1.00 97.06 103 CYS A C 1
ATOM 782 O O . CYS A 1 103 ? -4.077 -2.862 -13.461 1.00 97.06 103 CYS A O 1
ATOM 784 N N . LEU A 1 104 ? -2.664 -3.791 -11.983 1.00 97.06 104 LEU A N 1
ATOM 785 C CA . LEU A 1 104 ? -3.273 -5.109 -12.034 1.00 97.06 104 LEU A CA 1
ATOM 786 C C . LEU A 1 104 ? -4.516 -5.125 -11.153 1.00 97.06 104 LEU A C 1
ATOM 788 O O . LEU A 1 104 ? -4.528 -4.548 -10.073 1.00 97.06 104 LEU A O 1
ATOM 792 N N . VAL A 1 105 ? -5.582 -5.785 -11.601 1.00 96.19 105 VAL A N 1
ATOM 793 C CA . VAL A 1 105 ? -6.781 -5.953 -10.773 1.00 96.19 105 VAL A CA 1
ATOM 794 C C . VAL A 1 105 ? -6.461 -6.900 -9.621 1.00 96.19 105 VAL A C 1
ATOM 796 O O . VAL A 1 105 ? -6.132 -8.063 -9.857 1.00 96.19 105 VAL A O 1
ATOM 799 N N . ASP A 1 106 ? -6.664 -6.430 -8.393 1.00 95.00 106 ASP A N 1
ATOM 800 C CA . ASP A 1 106 ? -6.658 -7.262 -7.195 1.00 95.00 106 ASP A CA 1
ATOM 801 C C . ASP A 1 106 ? -8.060 -7.225 -6.574 1.00 95.00 106 ASP A C 1
ATOM 803 O O . ASP A 1 106 ? -8.698 -6.188 -6.515 1.00 95.00 106 ASP A O 1
ATOM 807 N N . ASN A 1 107 ? -8.594 -8.368 -6.162 1.00 93.31 107 ASN A N 1
ATOM 808 C CA . ASN A 1 107 ? -9.851 -8.425 -5.405 1.00 93.31 107 ASN A CA 1
ATOM 809 C C . ASN A 1 107 ? -9.660 -9.221 -4.114 1.00 93.31 107 ASN A C 1
ATOM 811 O O . ASN A 1 107 ? -10.589 -9.863 -3.612 1.00 93.31 107 ASN A O 1
ATOM 815 N N . SER A 1 108 ? -8.426 -9.255 -3.620 1.00 95.00 108 SER A N 1
ATOM 816 C CA . SER A 1 108 ? -8.081 -9.913 -2.381 1.00 95.00 108 SER A CA 1
ATOM 817 C C . SER A 1 108 ? -8.672 -9.152 -1.195 1.00 95.00 108 SER A C 1
ATOM 819 O O . SER A 1 108 ? -8.819 -7.927 -1.176 1.00 95.00 108 SER A O 1
ATOM 821 N N . SER A 1 109 ? -9.065 -9.912 -0.179 1.00 95.38 109 SER A N 1
ATOM 822 C CA . SER A 1 109 ? -9.536 -9.359 1.078 1.00 95.38 109 SER A CA 1
ATOM 823 C C . SER A 1 109 ? -9.063 -10.233 2.220 1.00 95.38 109 SER A C 1
ATOM 825 O O . SER A 1 109 ? -9.090 -11.464 2.139 1.00 95.38 109 SER A O 1
ATOM 827 N N . TYR A 1 110 ? -8.633 -9.580 3.290 1.00 94.88 110 TYR A N 1
ATOM 828 C CA . TYR A 1 110 ? -8.078 -10.236 4.458 1.00 94.88 110 TYR A CA 1
ATOM 829 C C . TYR A 1 110 ? -8.795 -9.748 5.700 1.00 94.88 110 TYR A C 1
ATOM 831 O O . TYR A 1 110 ? -8.947 -8.546 5.915 1.00 94.88 110 TYR A O 1
ATOM 839 N N . ASN A 1 111 ? -9.210 -10.695 6.535 1.00 96.75 111 ASN A N 1
ATOM 840 C CA . ASN A 1 111 ? -9.779 -10.395 7.837 1.00 96.75 111 ASN A CA 1
ATOM 841 C C . ASN A 1 111 ? -8.666 -10.286 8.877 1.00 96.75 111 ASN A C 1
ATOM 843 O O . ASN A 1 111 ? -7.681 -11.021 8.819 1.00 96.75 111 ASN A O 1
ATOM 847 N N . PHE A 1 112 ? -8.863 -9.420 9.860 1.00 96.56 112 PHE A N 1
ATOM 848 C CA . PHE A 1 112 ? -7.974 -9.287 11.006 1.00 96.56 112 PHE A CA 1
ATOM 849 C C . PHE A 1 112 ? -8.774 -9.098 12.294 1.00 96.56 112 PHE A C 1
ATOM 851 O O . PHE A 1 112 ? -9.953 -8.731 12.285 1.00 96.56 112 PHE A O 1
ATOM 858 N N . THR A 1 113 ? -8.120 -9.344 13.422 1.00 97.12 113 THR A N 1
ATOM 859 C CA . THR A 1 113 ? -8.579 -8.854 14.726 1.00 97.12 113 THR A CA 1
ATOM 860 C C . THR A 1 113 ? -7.788 -7.618 15.102 1.00 97.12 113 THR A C 1
ATOM 862 O O . THR A 1 113 ? -6.700 -7.405 14.578 1.00 97.12 113 THR A O 1
ATOM 865 N N . TRP A 1 114 ? -8.322 -6.766 15.967 1.00 96.06 114 TRP A N 1
ATOM 866 C CA . TRP A 1 114 ? -7.602 -5.576 16.390 1.00 96.06 114 TRP A CA 1
ATOM 867 C C . TRP A 1 114 ? -7.906 -5.197 17.830 1.00 96.06 114 TRP A C 1
ATOM 869 O O . TRP A 1 114 ? -8.988 -5.458 18.360 1.00 96.06 114 TRP A O 1
ATOM 879 N N . ILE A 1 115 ? -6.931 -4.535 18.441 1.00 93.75 115 ILE A N 1
ATOM 880 C CA . ILE A 1 115 ? -7.057 -3.884 19.741 1.00 93.75 115 ILE A CA 1
ATOM 881 C C . ILE A 1 115 ? -6.505 -2.466 19.645 1.00 93.75 115 ILE A C 1
ATOM 883 O O . ILE A 1 115 ? -5.545 -2.212 18.917 1.00 93.75 115 ILE A O 1
ATOM 887 N N . GLN A 1 116 ? -7.101 -1.543 20.393 1.00 90.31 116 GLN A N 1
ATOM 888 C CA . GLN A 1 116 ? -6.552 -0.206 20.583 1.00 90.31 116 GLN A CA 1
ATOM 889 C C . GLN A 1 116 ? -5.925 -0.123 21.972 1.00 90.31 116 GLN A C 1
ATOM 891 O O . GLN A 1 116 ? -6.562 -0.445 22.975 1.00 90.31 116 GLN A O 1
ATOM 896 N N . LEU A 1 117 ? -4.664 0.287 22.015 1.00 87.50 117 LEU A N 1
ATOM 897 C CA . LEU A 1 117 ? -3.914 0.502 23.244 1.00 87.50 117 LEU A CA 1
ATOM 898 C C . LEU A 1 117 ? -4.214 1.899 23.811 1.00 87.50 117 LEU A C 1
ATOM 900 O O . LEU A 1 117 ? -4.648 2.800 23.093 1.00 87.50 117 LEU A O 1
ATOM 904 N N . GLU A 1 118 ? -3.936 2.107 25.100 1.00 80.25 118 GLU A N 1
ATOM 905 C CA . GLU A 1 118 ? -4.193 3.384 25.792 1.00 80.25 118 GLU A CA 1
ATOM 906 C C . GLU A 1 118 ? -3.452 4.580 25.168 1.00 80.25 118 GLU A C 1
ATOM 908 O O . GLU A 1 118 ? -3.905 5.717 25.267 1.00 80.25 118 GLU A O 1
ATOM 913 N N . ASN A 1 119 ? -2.327 4.332 24.491 1.00 78.06 119 ASN A N 1
ATOM 914 C CA . ASN A 1 119 ? -1.544 5.351 23.789 1.00 78.06 119 ASN A CA 1
ATOM 915 C C . ASN A 1 119 ? -2.106 5.713 22.396 1.00 78.06 119 ASN A C 1
ATOM 917 O O . ASN A 1 119 ? -1.484 6.491 21.677 1.00 78.06 119 ASN A O 1
ATOM 921 N N . GLY A 1 120 ? -3.244 5.136 21.995 1.00 76.62 120 GLY A N 1
ATOM 922 C CA . GLY A 1 120 ? -3.878 5.365 20.697 1.00 76.62 120 GLY A CA 1
ATOM 923 C C . GLY A 1 120 ? -3.334 4.508 19.550 1.00 76.62 120 GLY A C 1
ATOM 924 O O . GLY A 1 120 ? -3.917 4.530 18.466 1.00 76.62 120 GLY A O 1
ATOM 925 N N . THR A 1 121 ? -2.272 3.728 19.774 1.00 83.62 121 THR A N 1
ATOM 926 C CA . THR A 1 121 ? -1.768 2.742 18.814 1.00 83.62 121 THR A CA 1
ATOM 927 C C . THR A 1 121 ? -2.772 1.606 18.649 1.00 83.62 121 THR A C 1
ATOM 929 O O . THR A 1 121 ? -3.303 1.084 19.631 1.00 83.62 121 THR A O 1
ATOM 932 N N . ILE A 1 122 ? -3.010 1.195 17.408 1.00 89.19 122 ILE A N 1
ATOM 933 C CA . ILE A 1 122 ? -3.835 0.035 17.081 1.00 89.19 122 ILE A CA 1
ATOM 934 C C . ILE A 1 122 ? -2.914 -1.097 16.652 1.00 89.19 122 ILE A C 1
ATOM 936 O O . ILE A 1 122 ? -2.016 -0.905 15.834 1.00 89.19 122 ILE A O 1
ATOM 940 N N . VAL A 1 123 ? -3.147 -2.283 17.199 1.00 90.75 123 VAL A N 1
ATOM 941 C CA . VAL A 1 123 ? -2.488 -3.509 16.752 1.00 90.75 123 VAL A CA 1
ATOM 942 C C . VAL A 1 123 ? -3.538 -4.330 16.029 1.00 90.75 123 VAL A C 1
ATOM 944 O O . VAL A 1 123 ? -4.534 -4.712 16.642 1.00 90.75 123 VAL A O 1
ATOM 947 N N . ALA A 1 124 ? -3.331 -4.553 14.735 1.00 92.50 124 ALA A N 1
ATOM 948 C CA . ALA A 1 124 ? -4.155 -5.422 13.910 1.00 92.50 124 ALA A CA 1
ATOM 949 C C . ALA A 1 124 ? -3.408 -6.738 13.679 1.00 92.50 124 ALA A C 1
ATOM 951 O O . ALA A 1 124 ? -2.271 -6.718 13.226 1.00 92.50 124 ALA A O 1
ATOM 952 N N . ASP A 1 125 ? -4.031 -7.866 13.993 1.00 92.81 125 ASP A N 1
ATOM 953 C CA . ASP A 1 125 ? -3.452 -9.200 13.868 1.00 92.81 125 ASP A CA 1
ATOM 954 C C . ASP A 1 125 ? -4.195 -10.005 12.803 1.00 92.81 125 ASP A C 1
ATOM 956 O O . ASP A 1 125 ? -5.415 -10.207 12.885 1.00 92.81 125 ASP A O 1
ATOM 960 N N . ASN A 1 126 ? -3.444 -10.472 11.808 1.00 90.69 126 ASN A N 1
ATOM 961 C CA . ASN A 1 126 ? -3.911 -11.437 10.828 1.00 90.69 126 ASN A CA 1
ATOM 962 C C . ASN A 1 126 ? -3.224 -12.778 11.095 1.00 90.69 126 ASN A C 1
ATOM 964 O O . ASN A 1 126 ? -2.101 -13.009 10.660 1.00 90.69 126 ASN A O 1
ATOM 968 N N . ASN A 1 127 ? -3.908 -13.667 11.817 1.00 89.25 127 ASN A N 1
ATOM 969 C CA . ASN A 1 127 ? -3.444 -15.031 12.088 1.00 89.25 127 ASN A CA 1
ATOM 970 C C . ASN A 1 127 ? -2.036 -15.110 12.718 1.00 89.25 127 ASN A C 1
ATOM 972 O O . ASN A 1 127 ? -1.263 -16.014 12.397 1.00 89.25 127 ASN A O 1
ATOM 976 N N . GLY A 1 128 ? -1.719 -14.202 13.643 1.00 86.25 128 GLY A N 1
ATOM 977 C CA . GLY A 1 128 ? -0.430 -14.159 14.337 1.00 86.25 128 GLY A CA 1
ATOM 978 C C . GLY A 1 128 ? 0.638 -13.294 13.668 1.00 86.25 128 GLY A C 1
ATOM 979 O O . GLY A 1 128 ? 1.785 -13.333 14.117 1.00 86.25 128 GLY A O 1
ATOM 980 N N . ASP A 1 129 ? 0.285 -12.537 12.626 1.00 88.38 129 ASP A N 1
ATOM 981 C CA . ASP A 1 129 ? 1.127 -11.496 12.030 1.00 88.38 129 ASP A CA 1
ATOM 982 C C . ASP A 1 129 ? 0.611 -10.097 12.432 1.00 88.38 129 ASP A C 1
ATOM 984 O O . ASP A 1 129 ? -0.307 -9.557 11.796 1.00 88.38 129 ASP A O 1
ATOM 988 N N . PRO A 1 130 ? 1.110 -9.524 13.545 1.00 90.31 130 PRO A N 1
ATOM 989 C CA . PRO A 1 130 ? 0.643 -8.241 14.042 1.00 90.31 130 PRO A CA 1
ATOM 990 C C . PRO A 1 130 ? 1.256 -7.080 13.253 1.00 90.31 130 PRO A C 1
ATOM 992 O O . PRO A 1 130 ? 2.469 -6.888 13.220 1.00 90.31 130 PRO A O 1
ATOM 995 N N . THR A 1 131 ? 0.405 -6.215 12.710 1.00 91.25 131 THR A N 1
ATOM 996 C CA . THR A 1 131 ? 0.787 -4.915 12.153 1.00 91.25 131 THR A CA 1
ATOM 997 C C . THR A 1 131 ? 0.359 -3.781 13.081 1.00 91.25 131 THR A C 1
ATOM 999 O O . THR A 1 131 ? -0.708 -3.814 13.697 1.00 91.25 131 THR A O 1
ATOM 1002 N N . THR A 1 132 ? 1.183 -2.736 13.152 1.00 91.31 132 THR A N 1
ATOM 1003 C CA . THR A 1 132 ? 0.858 -1.517 13.896 1.00 91.31 132 THR A CA 1
ATOM 1004 C C . THR A 1 132 ? 0.206 -0.481 12.987 1.00 91.31 132 THR A C 1
ATOM 1006 O O . THR A 1 132 ? 0.690 -0.202 11.892 1.00 91.31 132 THR A O 1
ATOM 1009 N N . ILE A 1 133 ? -0.883 0.113 13.466 1.00 92.38 133 ILE A N 1
ATOM 1010 C CA . ILE A 1 133 ? -1.614 1.195 12.813 1.00 92.38 133 ILE A CA 1
ATOM 1011 C C . ILE A 1 133 ? -1.627 2.391 13.762 1.00 92.38 133 ILE A C 1
ATOM 1013 O O . ILE A 1 133 ? -1.912 2.263 14.957 1.00 92.38 133 ILE A O 1
ATOM 1017 N N . THR A 1 134 ? -1.305 3.566 13.230 1.00 91.38 134 THR A N 1
ATOM 1018 C CA . THR A 1 134 ? -1.222 4.804 14.007 1.00 91.38 134 THR A CA 1
ATOM 1019 C C . THR A 1 134 ? -2.378 5.724 13.651 1.00 91.38 134 THR A C 1
ATOM 1021 O O . THR A 1 134 ? -2.593 6.042 12.483 1.00 91.38 134 THR A O 1
ATOM 1024 N N . MET A 1 135 ? -3.105 6.195 14.664 1.00 88.94 135 MET A N 1
ATOM 1025 C CA . MET A 1 135 ? -4.043 7.308 14.519 1.00 88.94 135 MET A CA 1
ATOM 1026 C C . MET A 1 135 ? -3.258 8.614 14.368 1.00 88.94 135 MET A C 1
ATOM 1028 O O . MET A 1 135 ? -2.624 9.065 15.320 1.00 88.94 135 MET A O 1
ATOM 1032 N N . LEU A 1 136 ? -3.307 9.235 13.188 1.00 83.19 136 LEU A N 1
ATOM 1033 C CA . LEU A 1 136 ? -2.696 10.549 12.941 1.00 83.19 136 LEU A CA 1
ATOM 1034 C C . LEU A 1 136 ? -3.648 11.690 13.317 1.00 83.19 136 LEU A C 1
ATOM 1036 O O . LEU A 1 136 ? -3.232 12.753 13.772 1.00 83.19 136 LEU A O 1
ATOM 1040 N N . SER A 1 137 ? -4.945 11.466 13.117 1.00 87.12 137 SER A N 1
ATOM 1041 C CA . SER A 1 137 ? -6.033 12.347 13.533 1.00 87.12 137 SER A CA 1
ATOM 1042 C C . SER A 1 137 ? -7.313 11.524 13.696 1.00 87.12 137 SER A C 1
ATOM 1044 O O . SER A 1 137 ? -7.337 10.345 13.350 1.00 87.12 137 SER A O 1
ATOM 1046 N N . ASN A 1 138 ? -8.414 12.134 14.143 1.00 84.81 138 ASN A N 1
ATOM 1047 C CA . ASN A 1 138 ? -9.705 11.436 14.239 1.00 84.81 138 ASN A CA 1
ATOM 1048 C C . ASN A 1 138 ? -10.209 10.870 12.896 1.00 84.81 138 ASN A C 1
ATOM 1050 O O . ASN A 1 138 ? -11.012 9.942 12.905 1.00 84.81 138 ASN A O 1
ATOM 1054 N N . ASN A 1 139 ? -9.727 11.401 11.765 1.00 92.75 139 ASN A N 1
ATOM 1055 C CA . ASN A 1 139 ? -10.142 11.000 10.419 1.00 92.75 139 ASN A CA 1
ATOM 1056 C C . ASN A 1 139 ? -8.977 10.503 9.552 1.00 92.75 139 ASN A C 1
ATOM 1058 O O . ASN A 1 139 ? -9.154 10.335 8.346 1.00 92.75 139 ASN A O 1
ATOM 1062 N N . THR A 1 140 ? -7.790 10.271 10.121 1.00 94.81 140 THR A N 1
ATOM 1063 C CA . THR A 1 140 ? -6.631 9.791 9.351 1.00 94.81 140 THR A CA 1
ATOM 1064 C C . THR A 1 140 ? -5.829 8.7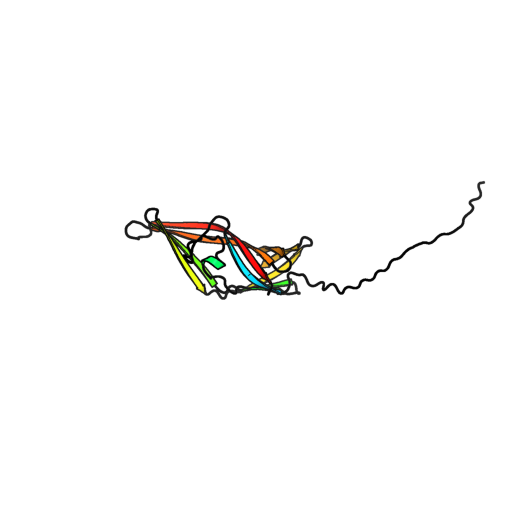59 10.128 1.00 94.81 140 THR A C 1
ATOM 1066 O O . THR A 1 140 ? -5.447 9.010 11.273 1.00 94.81 140 THR A O 1
ATOM 1069 N N . ILE A 1 141 ? -5.519 7.639 9.477 1.00 95.12 141 ILE A N 1
ATOM 1070 C CA . ILE A 1 141 ? -4.620 6.602 9.996 1.00 95.12 141 ILE A CA 1
ATOM 1071 C C . ILE A 1 141 ? -3.455 6.359 9.048 1.00 95.12 141 ILE A C 1
ATOM 1073 O O . ILE A 1 141 ? -3.574 6.588 7.845 1.00 95.12 141 ILE A O 1
ATOM 1077 N N . SER A 1 142 ? -2.354 5.849 9.592 1.00 94.88 142 SER A N 1
ATOM 1078 C CA . SER A 1 142 ? -1.241 5.314 8.814 1.00 94.88 142 SER A CA 1
ATOM 1079 C C . SER A 1 142 ? -0.912 3.874 9.191 1.00 94.88 142 SER A C 1
ATOM 1081 O O . SER A 1 142 ? -1.070 3.457 10.343 1.00 94.88 142 SER A O 1
ATOM 1083 N N . ARG A 1 143 ? -0.434 3.121 8.201 1.00 94.19 143 ARG A N 1
ATOM 1084 C CA . ARG A 1 143 ? 0.068 1.752 8.331 1.00 94.19 143 ARG A CA 1
ATOM 1085 C C . ARG A 1 143 ? 1.408 1.652 7.609 1.00 94.19 143 ARG A C 1
ATOM 1087 O O . ARG A 1 143 ? 1.468 1.938 6.415 1.00 94.19 143 ARG A O 1
ATOM 1094 N N . SER A 1 144 ? 2.446 1.221 8.318 1.00 92.25 144 SER A N 1
ATOM 1095 C CA . SER A 1 144 ? 3.745 0.917 7.711 1.00 92.25 144 SER A CA 1
ATOM 1096 C C . SER A 1 144 ? 3.672 -0.373 6.893 1.00 92.25 144 SER A C 1
ATOM 1098 O O . SER A 1 144 ? 2.974 -1.319 7.266 1.00 92.25 144 SER A O 1
ATOM 1100 N N . THR A 1 145 ? 4.379 -0.390 5.771 1.00 92.12 145 THR A N 1
ATOM 1101 C CA . THR A 1 145 ? 4.491 -1.498 4.821 1.00 92.12 145 THR A CA 1
ATOM 1102 C C . THR A 1 145 ? 5.829 -1.381 4.088 1.00 92.12 145 THR A C 1
ATOM 1104 O O . THR A 1 145 ? 6.641 -0.517 4.409 1.00 92.12 145 THR A O 1
ATOM 1107 N N . PHE A 1 146 ? 6.051 -2.234 3.098 1.00 93.38 146 PHE A N 1
ATOM 1108 C CA . PHE A 1 146 ? 7.176 -2.139 2.177 1.00 93.38 146 PHE A CA 1
ATOM 1109 C C . PHE A 1 146 ? 6.659 -2.040 0.745 1.00 93.38 146 PHE A C 1
ATOM 1111 O O . PHE A 1 146 ? 5.531 -2.454 0.458 1.00 93.38 146 PHE A O 1
ATOM 1118 N N . PHE A 1 147 ? 7.488 -1.491 -0.132 1.00 95.44 147 PHE A N 1
ATOM 1119 C CA . PHE A 1 147 ? 7.296 -1.506 -1.573 1.00 95.44 147 PHE A CA 1
ATOM 1120 C C . PHE A 1 147 ? 8.537 -2.106 -2.224 1.00 95.44 147 PHE A C 1
ATOM 1122 O O . PHE A 1 147 ? 9.658 -1.720 -1.891 1.00 95.44 147 PHE A O 1
ATOM 1129 N N . GLU A 1 148 ? 8.329 -3.047 -3.137 1.00 95.31 148 GLU A N 1
ATOM 1130 C CA . GLU A 1 148 ? 9.392 -3.726 -3.866 1.00 95.31 148 GLU A CA 1
ATOM 1131 C C . GLU A 1 148 ? 9.096 -3.652 -5.361 1.00 95.31 148 GLU A C 1
ATOM 1133 O O . GLU A 1 148 ? 7.956 -3.845 -5.782 1.00 95.31 148 GLU A O 1
ATOM 1138 N N . TYR A 1 149 ? 10.121 -3.389 -6.169 1.00 95.06 149 TYR A N 1
ATOM 1139 C CA . TYR A 1 149 ? 10.002 -3.438 -7.623 1.00 95.06 149 TYR A CA 1
ATOM 1140 C C . TYR A 1 149 ? 11.287 -3.954 -8.287 1.00 95.06 149 TYR A C 1
ATOM 1142 O O . TYR A 1 149 ? 12.398 -3.678 -7.816 1.00 95.06 149 TYR A O 1
ATOM 1150 N N . PRO A 1 150 ? 11.173 -4.702 -9.400 1.00 96.44 150 PRO A N 1
ATOM 1151 C CA . PRO A 1 150 ? 12.320 -5.168 -10.161 1.00 96.44 150 PRO A CA 1
ATOM 1152 C C . PRO A 1 150 ? 13.025 -4.043 -10.929 1.00 96.44 150 PRO A C 1
ATOM 1154 O O . PRO A 1 150 ? 12.408 -3.163 -11.536 1.00 96.44 150 PRO A O 1
ATOM 1157 N N . ILE A 1 151 ? 14.349 -4.168 -10.991 1.00 96.12 151 ILE A N 1
ATOM 1158 C CA . ILE A 1 151 ? 15.243 -3.436 -11.885 1.00 96.12 151 ILE A CA 1
ATOM 1159 C C . ILE A 1 151 ? 15.808 -4.430 -12.902 1.00 96.12 151 ILE A C 1
ATOM 1161 O O . ILE A 1 151 ? 16.564 -5.342 -12.558 1.00 96.12 151 ILE A O 1
ATOM 1165 N N . VAL A 1 152 ? 15.446 -4.260 -14.168 1.00 96.88 152 VAL A N 1
ATOM 1166 C CA . VAL A 1 152 ? 15.855 -5.111 -15.285 1.00 96.88 152 VAL A CA 1
ATOM 1167 C C . VAL A 1 152 ? 16.985 -4.430 -16.049 1.00 96.88 152 VAL A C 1
ATOM 1169 O O . VAL A 1 152 ? 16.802 -3.380 -16.658 1.00 96.88 152 VAL A O 1
ATOM 1172 N N . PHE A 1 153 ? 18.163 -5.047 -16.050 1.00 95.94 153 PHE A N 1
ATOM 1173 C CA . PHE A 1 153 ? 19.313 -4.589 -16.824 1.00 95.94 153 PHE A CA 1
ATOM 1174 C C . PHE A 1 153 ? 19.312 -5.272 -18.183 1.00 95.94 153 PHE A C 1
ATOM 1176 O O . PHE A 1 153 ? 19.326 -6.504 -18.255 1.00 95.94 153 PHE A O 1
ATOM 1183 N N . VAL A 1 154 ? 19.338 -4.481 -19.253 1.00 96.06 154 VAL A N 1
ATOM 1184 C CA . VAL A 1 154 ? 19.337 -4.983 -20.632 1.00 96.06 154 VAL A CA 1
ATOM 1185 C C . VAL A 1 154 ? 20.587 -4.547 -21.390 1.00 96.06 154 VAL A C 1
ATOM 1187 O O . VAL A 1 154 ? 21.159 -3.485 -21.130 1.00 96.06 154 VAL A O 1
ATOM 1190 N N . ASP A 1 155 ? 21.024 -5.375 -22.334 1.00 93.06 155 ASP A N 1
ATOM 1191 C CA . ASP A 1 155 ? 22.150 -5.063 -23.210 1.00 93.06 155 ASP A CA 1
ATOM 1192 C C . ASP A 1 155 ? 21.753 -4.109 -24.354 1.00 93.06 155 ASP A C 1
ATOM 1194 O O . ASP A 1 155 ? 20.632 -3.601 -24.433 1.00 93.06 155 ASP A O 1
ATOM 1198 N N . ALA A 1 156 ? 22.692 -3.840 -25.264 1.00 89.12 156 ALA A N 1
ATOM 1199 C CA . ALA A 1 156 ? 22.448 -2.983 -26.424 1.00 89.12 156 ALA A CA 1
ATOM 1200 C C . ALA A 1 156 ? 21.450 -3.570 -27.447 1.00 89.12 156 ALA A C 1
ATOM 1202 O O . ALA A 1 156 ? 20.966 -2.830 -28.302 1.00 89.12 156 ALA A O 1
ATOM 1203 N N . ASN A 1 157 ? 21.155 -4.871 -27.380 1.00 90.69 157 ASN A N 1
ATOM 1204 C CA . ASN A 1 157 ? 20.167 -5.550 -28.219 1.00 90.69 157 ASN A CA 1
ATOM 1205 C C . ASN A 1 157 ? 18.784 -5.622 -27.548 1.00 90.69 157 ASN A C 1
ATOM 1207 O O . ASN A 1 157 ? 17.822 -6.027 -28.199 1.00 90.69 157 ASN A O 1
ATOM 1211 N N . GLY A 1 158 ? 18.674 -5.201 -26.282 1.00 88.94 158 GLY A N 1
ATOM 1212 C CA . GLY A 1 158 ? 17.460 -5.309 -25.474 1.00 88.94 158 GLY A CA 1
ATOM 1213 C C . GLY A 1 158 ? 17.315 -6.655 -24.760 1.00 88.94 158 GLY A C 1
ATOM 1214 O O . GLY A 1 158 ? 16.262 -6.918 -24.182 1.00 88.94 158 GLY A O 1
ATOM 1215 N N . ASP A 1 159 ? 18.349 -7.498 -24.779 1.00 93.62 159 ASP A N 1
ATOM 1216 C CA . ASP A 1 159 ? 18.336 -8.780 -24.084 1.00 93.62 159 ASP A CA 1
ATOM 1217 C C . ASP A 1 159 ? 18.597 -8.570 -22.588 1.00 93.62 159 ASP A C 1
ATOM 1219 O O . ASP A 1 159 ? 19.493 -7.819 -22.194 1.00 93.62 159 ASP A O 1
ATOM 1223 N N . VAL A 1 160 ? 17.825 -9.255 -21.738 1.00 95.56 160 VAL A N 1
ATOM 1224 C CA . VAL A 1 160 ? 17.987 -9.183 -20.279 1.00 95.56 160 VAL A CA 1
ATOM 1225 C C . VAL A 1 160 ? 19.328 -9.793 -19.873 1.00 95.56 160 VAL A C 1
ATOM 1227 O O . VAL A 1 160 ? 19.576 -10.981 -20.078 1.00 95.56 160 VAL A O 1
ATOM 1230 N N . ILE A 1 161 ? 20.176 -8.979 -19.248 1.00 95.81 161 ILE A N 1
ATOM 1231 C CA . ILE A 1 161 ? 21.458 -9.391 -18.667 1.00 95.81 161 ILE A CA 1
ATOM 1232 C C . ILE A 1 161 ? 21.245 -9.885 -17.235 1.00 95.81 161 ILE A C 1
ATOM 1234 O O . ILE A 1 161 ? 21.768 -10.928 -16.842 1.00 95.81 161 ILE A O 1
ATOM 1238 N N . SER A 1 162 ? 20.501 -9.114 -16.440 1.00 96.06 162 SER A N 1
ATOM 1239 C CA . SER A 1 162 ? 20.253 -9.403 -15.028 1.00 96.06 162 SER A CA 1
ATOM 1240 C C . SER A 1 162 ? 19.007 -8.691 -14.520 1.00 96.06 162 SER A C 1
ATOM 1242 O O . SER A 1 162 ? 18.612 -7.660 -15.058 1.00 96.06 162 SER A O 1
ATOM 1244 N N . THR A 1 163 ? 18.450 -9.202 -13.427 1.00 96.56 163 THR A N 1
ATOM 1245 C CA . THR A 1 163 ? 17.375 -8.553 -12.671 1.00 96.56 163 THR A CA 1
ATOM 1246 C C . THR A 1 163 ? 17.823 -8.401 -11.221 1.00 96.56 163 THR A C 1
ATOM 1248 O O . THR A 1 163 ? 18.343 -9.355 -10.638 1.00 96.56 163 THR A O 1
ATOM 1251 N N . SER A 1 164 ? 17.643 -7.215 -10.650 1.00 95.81 164 SER A N 1
ATOM 1252 C CA . SER A 1 164 ? 17.723 -6.967 -9.207 1.00 95.81 164 SER A CA 1
ATOM 1253 C C . SER A 1 164 ? 16.383 -6.443 -8.698 1.00 95.81 164 SER A C 1
ATOM 1255 O O . SER A 1 164 ? 15.483 -6.203 -9.496 1.00 95.81 164 SER A O 1
ATOM 1257 N N . TYR A 1 165 ? 16.256 -6.253 -7.389 1.00 94.81 165 TYR A N 1
ATOM 1258 C CA . TYR A 1 165 ? 15.065 -5.679 -6.767 1.00 94.81 165 TYR A CA 1
ATOM 1259 C C . TYR A 1 165 ? 15.471 -4.468 -5.934 1.00 94.81 165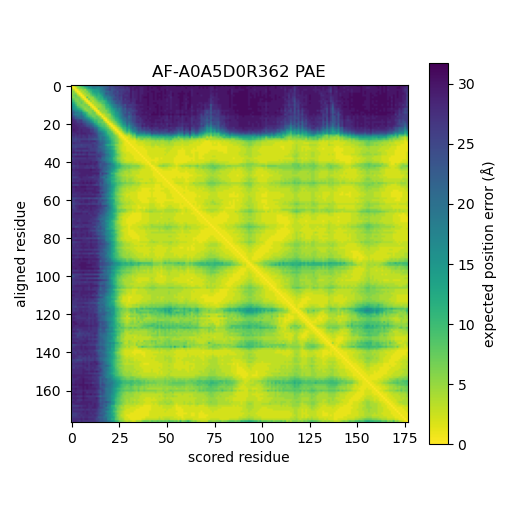 TYR A C 1
ATOM 1261 O O . TYR A 1 165 ? 16.544 -4.472 -5.321 1.00 94.81 165 TYR A O 1
ATOM 1269 N N . SER A 1 166 ? 14.645 -3.429 -5.979 1.00 93.12 166 SER A N 1
ATOM 1270 C CA . SER A 1 166 ? 14.699 -2.311 -5.046 1.00 93.12 166 SER A CA 1
ATOM 1271 C C . SER A 1 166 ? 13.608 -2.514 -4.010 1.00 93.12 166 SER A C 1
ATOM 1273 O O . SER A 1 166 ? 12.476 -2.822 -4.377 1.00 93.12 166 SER A O 1
ATOM 1275 N N . GLU A 1 167 ? 13.950 -2.333 -2.742 1.00 94.19 167 GLU A N 1
ATOM 1276 C CA . GLU A 1 167 ? 13.018 -2.388 -1.621 1.00 94.19 167 GLU A CA 1
ATOM 1277 C C . GLU A 1 167 ? 13.064 -1.049 -0.886 1.00 94.19 167 GLU A C 1
ATOM 1279 O O . GLU A 1 167 ? 14.143 -0.505 -0.626 1.00 94.19 167 GLU A O 1
ATOM 1284 N N . SER A 1 168 ? 11.894 -0.529 -0.528 1.00 94.06 168 SER A N 1
ATOM 1285 C CA . SER A 1 168 ? 11.758 0.705 0.239 1.00 94.06 168 SER A CA 1
ATOM 1286 C C . SER A 1 168 ? 10.733 0.535 1.350 1.00 94.06 168 SER A C 1
ATOM 1288 O O . SER A 1 168 ? 9.686 -0.093 1.159 1.00 94.06 168 SER A O 1
ATOM 1290 N N . ASP A 1 169 ? 11.023 1.131 2.506 1.00 95.94 169 ASP A N 1
ATOM 1291 C CA . ASP A 1 169 ? 10.007 1.364 3.523 1.00 95.94 169 ASP A CA 1
ATOM 1292 C C . ASP A 1 169 ? 8.899 2.233 2.923 1.00 95.94 169 ASP A C 1
ATOM 1294 O O . ASP A 1 169 ? 9.139 3.147 2.123 1.00 95.94 169 ASP A O 1
ATOM 1298 N N . ALA A 1 170 ? 7.665 1.933 3.306 1.00 96.62 170 ALA A N 1
ATOM 1299 C CA . ALA A 1 170 ? 6.513 2.653 2.817 1.00 96.62 170 ALA A CA 1
ATOM 1300 C C . ALA A 1 170 ? 5.435 2.830 3.880 1.00 96.62 170 ALA A C 1
ATOM 1302 O O . ALA A 1 170 ? 5.346 2.115 4.881 1.00 96.62 170 ALA A O 1
ATOM 1303 N N . THR A 1 171 ? 4.572 3.809 3.644 1.00 96.69 171 THR A N 1
ATOM 1304 C CA . THR A 1 171 ? 3.448 4.123 4.516 1.00 96.69 171 THR A CA 1
ATOM 1305 C C . THR A 1 171 ? 2.182 4.325 3.702 1.00 96.69 171 THR A C 1
ATOM 1307 O O . THR A 1 171 ? 2.082 5.251 2.896 1.00 96.69 171 THR A O 1
ATOM 1310 N N . ASN A 1 172 ? 1.167 3.521 4.010 1.00 96.81 172 ASN A N 1
ATOM 1311 C CA . ASN A 1 172 ? -0.185 3.733 3.515 1.00 96.81 172 ASN A CA 1
ATOM 1312 C C . ASN A 1 172 ? -0.923 4.671 4.464 1.00 96.81 172 ASN A C 1
ATOM 1314 O O . ASN A 1 172 ? -0.945 4.449 5.679 1.00 96.81 172 ASN A O 1
ATOM 1318 N N . VAL A 1 173 ? -1.554 5.700 3.912 1.00 97.25 173 VAL A N 1
ATOM 1319 C CA . VAL A 1 173 ? -2.416 6.629 4.642 1.00 97.25 173 VAL A CA 1
ATOM 1320 C C . VAL A 1 173 ? -3.850 6.372 4.226 1.00 97.25 173 VAL A C 1
ATOM 1322 O O . VAL A 1 173 ? -4.152 6.313 3.035 1.00 97.25 173 VAL A O 1
ATOM 1325 N N . TYR A 1 174 ? -4.740 6.255 5.207 1.00 97.50 174 TYR A N 1
ATOM 1326 C CA . TYR A 1 174 ? -6.166 6.091 4.969 1.00 97.50 174 TYR A CA 1
ATOM 1327 C C . TYR A 1 174 ? -6.954 7.225 5.615 1.00 97.50 174 TYR A C 1
ATOM 1329 O O . TYR A 1 174 ? -6.616 7.711 6.698 1.00 97.50 174 TYR A O 1
ATOM 1337 N N . VAL A 1 175 ? -8.038 7.620 4.956 1.00 97.00 175 VAL A N 1
ATOM 1338 C CA . VAL A 1 175 ? -8.971 8.648 5.418 1.00 97.00 175 VAL A CA 1
ATOM 1339 C C . VAL A 1 175 ? -10.321 8.008 5.698 1.00 97.00 175 VAL A C 1
ATOM 1341 O O . VAL A 1 175 ? -10.789 7.155 4.944 1.00 97.00 175 VAL A O 1
ATOM 1344 N N . LYS A 1 176 ? -10.941 8.414 6.802 1.00 96.00 176 LYS A N 1
ATOM 1345 C CA . LYS A 1 176 ? -12.262 7.927 7.199 1.00 96.00 176 LYS A CA 1
ATOM 1346 C C . LYS A 1 176 ? -13.339 8.396 6.211 1.00 96.00 176 LYS A C 1
ATOM 1348 O O . LYS A 1 176 ? -13.335 9.571 5.841 1.00 96.00 176 LYS A O 1
ATOM 1353 N N . GLN A 1 177 ? -14.235 7.493 5.803 1.00 93.12 177 GLN A N 1
ATOM 1354 C CA . GLN A 1 177 ? -15.435 7.814 5.010 1.00 93.12 177 GLN A CA 1
ATOM 1355 C C . GLN A 1 177 ? -16.582 8.356 5.863 1.00 93.12 177 GLN A C 1
ATOM 1357 O O . GLN A 1 177 ? -16.720 7.921 7.030 1.00 93.12 177 GLN A O 1
#

Solvent-accessible surface area (backbone atoms only — not comparable to full-atom values): 10280 Å² total; per-residue (Å²): 136,86,83,86,83,86,88,82,91,83,90,80,84,82,77,80,79,76,81,74,77,66,82,69,74,82,66,62,72,74,51,45,50,25,34,54,72,37,36,34,41,73,86,56,65,42,54,69,67,68,82,84,61,67,41,34,35,48,31,78,28,67,62,28,44,62,80,17,37,41,35,36,44,93,86,38,37,33,37,40,37,44,44,30,42,75,52,50,37,37,37,36,42,91,90,43,77,45,80,49,73,47,68,43,84,32,82,54,70,48,68,31,37,45,50,75,47,98,88,55,43,28,45,38,30,47,94,86,51,73,44,63,34,40,65,78,47,86,53,31,36,37,34,74,51,72,47,73,37,45,36,38,32,30,47,100,87,68,49,79,76,48,75,51,75,49,76,35,56,24,38,39,31,29,36,56,113

pLDDT: mean 87.86, std 14.9, range [38.0, 97.94]

Secondary structure (DSSP, 8-state):
-PPP----------------------S-TT-EEEEEEEEEESS--B--S-SS--BSBHHHHH--STT-EEEE-TTSEEEEE--EEEEEEEEEETTEEEEEEEEEE---EEEEEEEE-TTSEEEEEETTEEEEEEEEETTEEEEEEEEEEEEEEE-TTS-EEEEEEEEEEEEEEEEE-

Sequence (177 aa):
MRKIVLSLFCLCMLSCSSDDDANVDNTPAIIGTWVISQFNVENDAFDLNNDGTESNNLVSESGCYQGETMIFNANGTGSITYTTDLELTLTNSNNVETFSFECLVDNSSYNFTWIQLENGTIVADNNGDPTTITMLSNNTISRSTFFEYPIVFVDANGDVISTSYSESDATNVYVKQ